Protein AF-A0A1M6J4Q3-F1 (afdb_monomer)

InterPro domains:
  IPR017896 4Fe-4S ferredoxin-type, iron-sulphur binding domain [PF00037] (77-97)
  IPR017896 4Fe-4S ferredoxin-type, iron-sulphur binding domain [PF13183] (9-64)
  IPR017896 4Fe-4S ferredoxin-type, iron-sulphur binding domain [PS51379] (2-31)
  IPR017896 4Fe-4S ferredoxin-type, iron-sulphur binding domain [PS51379] (42-72)
  IPR017896 4Fe-4S ferredoxin-type, iron-sulphur binding domain [PS51379] (73-102)
  IPR017900 4Fe-4S ferredoxin, iron-sulphur binding, conserved site [PS00198] (82-93)
  IPR050954 Electron transfer iron-sulfur cluster-binding protein [PTHR43177] (4-99)

Organism: NCBI:txid1121476

Nearest PDB structures (foldseek):
  8c0z-assembly1_F  TM=8.965E-01  e=2.035E-07  Aromatoleum aromaticum
  7z0t-assembly1_B  TM=8.074E-01  e=1.298E-07  Escherichia coli K-12
  7qv7-assembly1_G  TM=8.246E-01  e=2.801E-06  Thermoanaerobacter kivui
  6cz8-assembly2_B  TM=7.320E-01  e=3.779E-06  Shewanella sp. ANA-3
  9bt4-assembly1_H  TM=7.628E-01  e=1.760E-03  Methanosarcina acetivorans C2A

Sequence (102 aa):
MRRLIKDESKCIGCGACVEKCSSAYFKENNENKSRIRVEKFEDRNWNRLTICTQCGVCAEICPTMALVKDIKGVVRLNKKDCVGCYMCVGFCPEEAMFQHDD

Radius of gyration: 14.45 Å; Cα contacts (8 Å, |Δi|>4): 151; chains: 1; bounding box: 39×28×36 Å

Secondary structure (DSSP, 8-state):
-------GGG-----HHHHHHHHHHTSS--GGG-SSEEE--TT-SS-EEE------HHHHT-TT--EEE-TTS-EEE-TTT-----HHHHT-TTS-------

Structure (mmCIF, N/CA/C/O backbone):
data_AF-A0A1M6J4Q3-F1
#
_entry.id   AF-A0A1M6J4Q3-F1
#
loop_
_atom_site.group_PDB
_atom_site.id
_atom_site.type_symbol
_atom_site.label_atom_id
_atom_site.label_alt_id
_atom_site.label_comp_id
_atom_site.label_asym_id
_atom_site.label_entity_id
_atom_site.label_seq_id
_atom_site.pdbx_PDB_ins_code
_atom_site.Cartn_x
_atom_site.Cartn_y
_atom_site.Cartn_z
_atom_site.occupancy
_atom_site.B_iso_or_equiv
_atom_site.auth_seq_id
_atom_site.auth_comp_id
_atom_site.auth_asym_id
_atom_site.auth_atom_id
_atom_site.pdbx_PDB_model_num
ATOM 1 N N . MET A 1 1 ? -17.730 0.749 -8.508 1.00 73.38 1 MET A N 1
ATOM 2 C CA . MET A 1 1 ? -16.702 1.431 -7.685 1.00 73.38 1 MET A CA 1
ATOM 3 C C . MET A 1 1 ? -15.534 1.847 -8.574 1.00 73.38 1 MET A C 1
ATOM 5 O O . MET A 1 1 ? 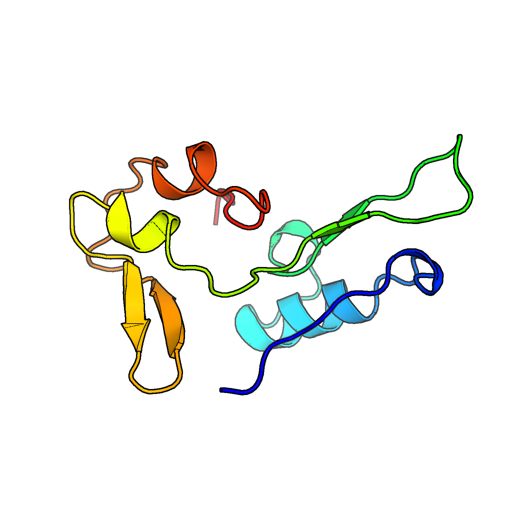-15.228 1.112 -9.507 1.00 73.38 1 MET A O 1
ATOM 9 N N . ARG A 1 2 ? -14.879 2.981 -8.303 1.00 80.38 2 ARG A N 1
ATOM 10 C CA . ARG A 1 2 ? -13.615 3.330 -8.975 1.00 80.38 2 ARG A CA 1
ATOM 11 C C . ARG A 1 2 ? -12.475 2.601 -8.260 1.00 80.38 2 ARG A C 1
ATOM 13 O O . ARG A 1 2 ? -12.368 2.718 -7.043 1.00 80.38 2 ARG A O 1
ATOM 20 N N . ARG A 1 3 ? -11.672 1.830 -8.995 1.00 81.75 3 ARG A N 1
ATOM 21 C CA . ARG A 1 3 ? -10.474 1.147 -8.481 1.00 81.75 3 ARG A CA 1
ATOM 22 C C . ARG A 1 3 ? -9.246 1.694 -9.187 1.00 81.75 3 ARG A C 1
ATOM 24 O O . ARG A 1 3 ? -9.320 2.038 -10.363 1.00 81.75 3 ARG A O 1
ATOM 31 N N . LEU A 1 4 ? -8.142 1.767 -8.455 1.00 86.69 4 LEU A N 1
ATOM 32 C CA . LEU A 1 4 ? -6.832 1.949 -9.062 1.00 86.69 4 LEU A CA 1
ATOM 33 C C . LEU A 1 4 ? -6.419 0.617 -9.688 1.00 86.69 4 LEU A C 1
ATOM 35 O O . LEU A 1 4 ? -6.544 -0.428 -9.052 1.00 86.69 4 LEU A O 1
ATOM 39 N N . ILE A 1 5 ? -5.959 0.672 -10.932 1.00 89.25 5 ILE A N 1
ATOM 40 C CA . ILE A 1 5 ? -5.391 -0.462 -11.659 1.00 89.25 5 ILE A CA 1
ATOM 41 C C . ILE A 1 5 ? -3.951 -0.079 -11.983 1.00 89.25 5 ILE A C 1
ATOM 43 O O . ILE A 1 5 ? -3.692 1.059 -12.381 1.00 89.25 5 ILE A O 1
ATOM 47 N N . LYS A 1 6 ? -3.024 -1.013 -11.774 1.00 89.69 6 LYS A N 1
ATOM 48 C CA . LYS A 1 6 ? -1.606 -0.843 -12.088 1.00 89.69 6 LYS A CA 1
ATOM 49 C C . LYS A 1 6 ? -1.258 -1.556 -13.392 1.00 89.69 6 LYS A C 1
ATOM 51 O O . LYS A 1 6 ? -1.818 -2.603 -13.696 1.00 89.69 6 LYS A O 1
ATOM 56 N N . ASP A 1 7 ? -0.309 -0.982 -14.116 1.00 90.81 7 ASP A N 1
ATOM 57 C CA . ASP A 1 7 ? 0.355 -1.594 -15.262 1.00 90.81 7 ASP A CA 1
ATOM 58 C C . ASP A 1 7 ? 1.861 -1.421 -15.046 1.00 90.81 7 ASP A C 1
ATOM 60 O O . ASP A 1 7 ? 2.420 -0.344 -15.263 1.00 90.81 7 ASP A O 1
ATOM 64 N N . GLU A 1 8 ? 2.498 -2.464 -14.517 1.00 90.69 8 GLU A N 1
ATOM 65 C CA . GLU A 1 8 ? 3.909 -2.436 -14.110 1.00 90.69 8 GLU A CA 1
ATOM 66 C C . GLU A 1 8 ? 4.851 -2.271 -15.306 1.00 90.69 8 GLU A C 1
ATOM 68 O O . GLU A 1 8 ? 5.914 -1.670 -15.162 1.00 90.69 8 GLU A O 1
ATOM 73 N N . SER A 1 9 ? 4.418 -2.678 -16.505 1.00 89.38 9 SER A N 1
ATOM 74 C CA . SER A 1 9 ? 5.188 -2.502 -17.743 1.00 89.38 9 SER A CA 1
ATOM 75 C C . SER A 1 9 ? 5.375 -1.033 -18.133 1.00 89.38 9 SER A C 1
ATOM 77 O O . SER A 1 9 ? 6.307 -0.693 -18.857 1.00 89.38 9 SER A O 1
ATOM 79 N N . LYS A 1 10 ? 4.507 -0.143 -17.634 1.00 91.44 10 LYS A N 1
ATOM 80 C CA . LYS A 1 10 ? 4.568 1.307 -17.876 1.00 91.44 10 LYS A CA 1
ATOM 81 C C . LYS A 1 10 ? 5.218 2.076 -16.734 1.00 91.44 10 LYS A C 1
ATOM 83 O O . LYS A 1 10 ? 5.381 3.294 -16.828 1.00 91.44 10 LYS A O 1
ATOM 88 N N . CYS A 1 11 ? 5.549 1.412 -15.628 1.00 93.50 11 CYS A N 1
ATOM 89 C CA . CYS A 1 11 ? 6.140 2.094 -14.493 1.00 93.50 11 CYS A CA 1
ATOM 90 C C . CYS A 1 11 ? 7.623 2.380 -14.734 1.00 93.50 11 CYS A C 1
ATOM 92 O O . CYS A 1 11 ? 8.447 1.471 -14.747 1.00 93.50 11 CYS A O 1
ATOM 94 N N . ILE A 1 12 ? 7.973 3.664 -14.795 1.00 93.56 12 ILE A N 1
ATOM 95 C CA . ILE A 1 12 ? 9.364 4.133 -14.903 1.00 93.56 12 ILE A CA 1
ATOM 96 C C . ILE A 1 12 ? 10.061 4.325 -13.544 1.00 93.56 12 ILE A C 1
ATOM 98 O O . ILE A 1 12 ? 11.163 4.858 -13.478 1.00 93.56 12 ILE A O 1
ATOM 102 N N . GLY A 1 13 ? 9.403 3.976 -12.437 1.00 93.88 13 GLY A N 1
ATOM 103 C CA . GLY A 1 13 ? 10.006 4.072 -11.108 1.00 93.88 13 GLY A CA 1
ATOM 104 C C . GLY A 1 13 ? 10.197 5.502 -10.580 1.00 93.88 13 GLY A C 1
ATOM 105 O O . GLY A 1 13 ? 11.069 5.726 -9.744 1.00 93.88 13 GLY A O 1
ATOM 106 N N . CYS A 1 14 ? 9.424 6.487 -11.051 1.00 94.56 14 CYS A N 1
ATOM 107 C CA . CYS A 1 14 ? 9.644 7.900 -10.701 1.00 94.56 14 CYS A CA 1
ATOM 108 C C . CYS A 1 14 ? 9.263 8.290 -9.262 1.00 94.56 14 CYS A C 1
ATOM 110 O O . CYS A 1 14 ? 9.591 9.390 -8.839 1.00 94.56 14 CYS A O 1
ATOM 112 N N . GLY A 1 15 ? 8.525 7.453 -8.525 1.00 94.56 15 GLY A N 1
ATOM 113 C CA . GLY A 1 15 ? 8.138 7.734 -7.134 1.00 94.56 15 GLY A CA 1
ATOM 114 C C . GLY A 1 15 ? 7.050 8.804 -6.940 1.00 94.56 15 GLY A C 1
ATOM 115 O O . GLY A 1 15 ? 6.528 8.940 -5.840 1.00 94.56 15 GLY A O 1
ATOM 116 N N . ALA A 1 16 ? 6.601 9.502 -7.989 1.00 95.69 16 ALA A N 1
ATOM 117 C CA . ALA A 1 16 ? 5.614 10.583 -7.853 1.00 95.69 16 ALA A CA 1
ATOM 118 C C . ALA A 1 16 ? 4.294 10.137 -7.186 1.00 95.69 16 ALA A C 1
ATOM 120 O O . ALA A 1 16 ? 3.693 10.874 -6.406 1.00 95.69 16 ALA A O 1
ATOM 121 N N . CYS A 1 17 ? 3.835 8.911 -7.461 1.00 95.56 17 CYS A N 1
ATOM 122 C CA . CYS A 1 17 ? 2.647 8.356 -6.808 1.00 95.56 17 CYS A CA 1
ATOM 123 C C . CYS A 1 17 ? 2.860 8.093 -5.307 1.00 95.56 17 CYS A C 1
ATOM 125 O O . CYS A 1 17 ? 1.928 8.280 -4.522 1.00 95.56 17 CYS A O 1
ATOM 127 N N . VAL A 1 18 ? 4.080 7.714 -4.917 1.00 96.56 18 VAL A N 1
ATOM 128 C CA . VAL A 1 18 ? 4.486 7.462 -3.532 1.00 96.56 18 VAL A CA 1
ATOM 129 C C . VAL A 1 18 ? 4.459 8.779 -2.751 1.00 96.56 18 VAL A C 1
ATOM 131 O O . VAL A 1 18 ? 3.722 8.875 -1.767 1.00 96.56 18 VAL A O 1
ATOM 134 N N . GLU A 1 19 ? 5.141 9.813 -3.258 1.00 97.12 19 GLU A N 1
ATOM 135 C CA . GLU A 1 19 ? 5.195 11.165 -2.673 1.00 97.12 19 GLU A CA 1
ATOM 136 C C . GLU A 1 19 ? 3.796 11.780 -2.517 1.00 97.12 19 GLU A C 1
ATOM 138 O O . GLU A 1 19 ? 3.419 12.287 -1.454 1.00 97.12 19 GLU A O 1
ATOM 143 N N . LYS A 1 20 ? 2.978 11.742 -3.578 1.00 96.94 20 LYS A N 1
ATOM 144 C CA . LYS A 1 20 ? 1.631 12.324 -3.521 1.00 96.94 20 LYS A CA 1
ATOM 145 C C . LYS A 1 20 ? 0.724 11.575 -2.558 1.00 96.94 20 LYS A C 1
ATOM 147 O O . LYS A 1 20 ? -0.129 12.202 -1.932 1.00 96.94 20 LYS A O 1
ATOM 152 N N . CYS A 1 21 ? 0.896 10.266 -2.400 1.00 95.81 21 CYS A N 1
ATOM 153 C CA . CYS A 1 21 ? 0.101 9.495 -1.457 1.00 95.81 21 CYS A CA 1
ATOM 154 C C . CYS A 1 21 ? 0.474 9.803 0.003 1.00 95.81 21 CYS A C 1
ATOM 156 O O . CYS A 1 21 ? -0.435 10.058 0.802 1.00 95.81 21 CYS A O 1
ATOM 158 N N . SER A 1 22 ? 1.766 9.873 0.348 1.00 96.31 22 SER A N 1
ATOM 159 C CA . SER A 1 22 ? 2.192 10.278 1.698 1.00 96.31 22 SER A CA 1
ATOM 160 C C . SER A 1 22 ? 1.734 11.708 2.008 1.00 96.31 22 SER A C 1
ATOM 162 O O . SER A 1 22 ? 1.128 11.962 3.051 1.00 96.31 22 SER A O 1
ATOM 164 N N . SER A 1 23 ? 1.876 12.623 1.046 1.00 96.62 23 SER A N 1
ATOM 165 C CA . SER A 1 23 ? 1.453 14.019 1.194 1.00 96.62 23 SER A CA 1
ATOM 166 C C . SER A 1 23 ? -0.066 14.152 1.344 1.00 96.62 23 SER A C 1
ATOM 168 O O . SER A 1 23 ? -0.555 14.973 2.118 1.00 96.62 23 SER A O 1
ATOM 170 N N . ALA A 1 24 ? -0.849 13.332 0.638 1.00 95.44 24 ALA A N 1
ATOM 171 C CA . ALA A 1 24 ? -2.305 13.379 0.718 1.00 95.44 24 ALA A CA 1
ATOM 172 C C . ALA A 1 24 ? -2.824 12.939 2.096 1.00 95.44 24 ALA A C 1
ATOM 174 O O . ALA A 1 24 ? -3.696 13.617 2.655 1.00 95.44 24 ALA A O 1
ATOM 175 N N . TYR A 1 25 ? -2.289 11.838 2.639 1.00 92.56 25 TYR A N 1
ATOM 176 C CA . TYR A 1 25 ? -2.838 11.173 3.827 1.00 92.56 25 TYR A CA 1
ATOM 177 C C . TYR A 1 25 ? -2.107 11.470 5.136 1.00 92.56 25 TYR A C 1
ATOM 179 O O . TYR A 1 25 ? -2.762 11.480 6.174 1.00 92.56 25 TYR A O 1
ATOM 187 N N . PHE A 1 26 ? -0.801 11.720 5.088 1.00 92.38 26 PHE A N 1
ATOM 188 C CA . PHE A 1 26 ? 0.041 11.954 6.266 1.00 92.38 26 PHE A CA 1
ATOM 189 C C . PHE A 1 26 ? 0.609 13.374 6.322 1.00 92.38 26 PHE A C 1
ATOM 191 O O . PHE A 1 26 ? 1.152 13.758 7.345 1.00 92.38 26 PHE A O 1
ATOM 198 N N . LYS A 1 27 ? 0.425 14.180 5.263 1.00 95.38 27 LYS A N 1
ATOM 199 C CA . LYS A 1 27 ? 0.951 15.557 5.159 1.00 95.38 27 LYS A CA 1
ATOM 200 C C . LYS A 1 27 ? 2.480 15.628 5.228 1.00 95.38 27 LYS A C 1
ATOM 202 O O . LYS A 1 27 ? 3.038 16.652 5.600 1.00 95.38 27 LYS A O 1
ATOM 207 N N . GLU A 1 28 ? 3.139 14.558 4.798 1.00 93.00 28 GLU A N 1
ATOM 208 C CA . GLU A 1 28 ? 4.592 14.413 4.801 1.00 93.00 28 GLU A CA 1
ATOM 209 C C . GLU A 1 28 ? 5.092 13.916 3.443 1.00 93.00 28 GLU A C 1
ATOM 211 O O . GLU A 1 28 ? 4.390 13.180 2.740 1.00 93.00 28 GLU A O 1
ATOM 216 N N . ASN A 1 29 ? 6.334 14.255 3.102 1.00 93.00 29 ASN A N 1
ATOM 217 C CA . ASN A 1 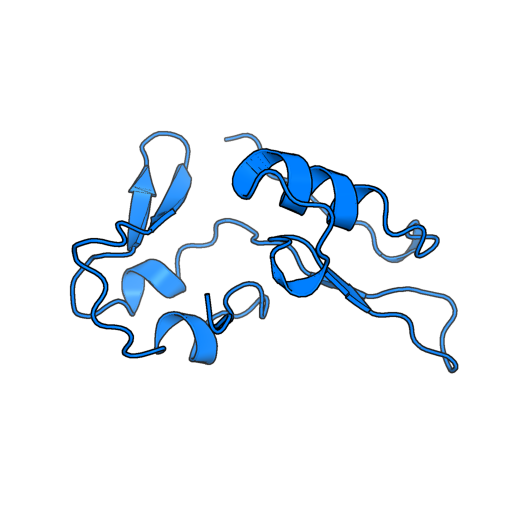29 ? 7.062 13.623 2.005 1.00 93.00 29 ASN A CA 1
ATOM 218 C C . ASN A 1 29 ? 7.927 12.479 2.557 1.00 93.00 29 ASN A C 1
ATOM 220 O O . ASN A 1 29 ? 9.137 12.618 2.710 1.00 93.00 29 ASN A O 1
ATOM 224 N N . ASN A 1 30 ? 7.269 11.387 2.944 1.00 92.44 30 ASN A N 1
ATOM 225 C CA . ASN A 1 30 ? 7.904 10.218 3.539 1.00 92.44 30 ASN A CA 1
ATOM 226 C C . ASN A 1 30 ? 7.373 8.955 2.856 1.00 92.44 30 ASN A C 1
ATOM 228 O O . ASN A 1 30 ? 6.199 8.601 3.007 1.00 92.44 30 ASN A O 1
ATOM 232 N N . GLU A 1 31 ? 8.241 8.279 2.105 1.00 91.50 31 GLU A N 1
ATOM 233 C CA . GLU A 1 31 ? 7.893 7.075 1.349 1.00 91.50 31 GLU A CA 1
ATOM 234 C C . GLU A 1 31 ? 7.370 5.951 2.249 1.00 91.50 31 GLU A C 1
ATOM 236 O O . GLU A 1 31 ? 6.417 5.266 1.876 1.00 91.50 31 GLU A O 1
ATOM 241 N N . ASN A 1 32 ? 7.893 5.836 3.474 1.00 91.56 32 ASN A N 1
ATOM 242 C CA . ASN A 1 32 ? 7.485 4.810 4.434 1.00 91.56 32 ASN A CA 1
ATOM 243 C C . ASN A 1 32 ? 6.047 5.012 4.941 1.00 91.56 32 ASN A C 1
ATOM 245 O O . ASN A 1 32 ? 5.403 4.058 5.372 1.00 91.56 32 ASN A O 1
ATOM 249 N N . LYS A 1 33 ? 5.503 6.233 4.835 1.00 92.62 33 LYS A N 1
ATOM 250 C CA . LYS A 1 33 ? 4.095 6.534 5.148 1.00 92.62 33 LYS A CA 1
ATOM 251 C C . LYS A 1 33 ? 3.178 6.416 3.935 1.00 92.62 33 LYS A C 1
ATOM 253 O O . LYS A 1 33 ? 1.957 6.547 4.044 1.00 92.62 33 LYS A O 1
ATOM 258 N N . SER A 1 34 ? 3.726 6.203 2.746 1.00 95.50 34 SER A N 1
ATOM 259 C CA . SER A 1 34 ? 2.917 6.105 1.543 1.00 95.50 34 SER A CA 1
ATOM 260 C C . SER A 1 34 ? 2.129 4.801 1.499 1.00 95.50 34 SER A C 1
ATOM 262 O O . SER A 1 34 ? 2.660 3.722 1.727 1.00 95.50 34 SER A O 1
ATOM 264 N N . ARG A 1 35 ? 0.847 4.875 1.127 1.00 94.38 35 ARG A N 1
ATOM 265 C CA . ARG A 1 35 ? 0.012 3.677 0.904 1.00 94.38 35 ARG A CA 1
ATOM 266 C C . ARG A 1 35 ? 0.244 3.035 -0.467 1.00 94.38 35 ARG A C 1
ATOM 268 O O . ARG A 1 35 ? -0.421 2.055 -0.796 1.00 94.38 35 ARG A O 1
ATOM 275 N N . ILE A 1 36 ? 1.114 3.625 -1.283 1.00 95.62 36 ILE A N 1
ATOM 276 C CA . ILE A 1 36 ? 1.549 3.119 -2.583 1.00 95.62 36 ILE A CA 1
ATOM 277 C C . ILE A 1 36 ? 3.057 2.936 -2.486 1.00 95.62 36 ILE A C 1
ATOM 279 O O . ILE A 1 36 ? 3.743 3.854 -2.048 1.00 95.62 36 ILE A O 1
ATOM 283 N N . ARG A 1 37 ? 3.576 1.788 -2.920 1.00 95.31 37 ARG A N 1
ATOM 284 C CA . ARG A 1 37 ? 5.023 1.553 -2.989 1.00 95.31 37 ARG A CA 1
ATOM 285 C C . ARG A 1 37 ? 5.455 1.188 -4.394 1.00 95.31 37 ARG A C 1
ATOM 287 O O . ARG A 1 37 ? 4.684 0.614 -5.165 1.00 95.31 37 ARG A O 1
ATOM 294 N N . VAL A 1 38 ? 6.695 1.541 -4.701 1.00 95.75 38 VAL A N 1
ATOM 295 C CA . VAL A 1 38 ? 7.362 1.202 -5.951 1.00 95.75 38 VAL A CA 1
ATOM 296 C C . VAL A 1 38 ? 8.693 0.560 -5.598 1.00 95.75 38 VAL A C 1
ATOM 298 O O . VAL A 1 38 ? 9.569 1.229 -5.062 1.00 95.75 38 VAL A O 1
ATOM 301 N N . GLU A 1 39 ? 8.832 -0.726 -5.893 1.00 93.44 39 GLU A N 1
ATOM 302 C CA . GLU A 1 39 ? 10.081 -1.466 -5.706 1.00 93.44 39 GLU A CA 1
ATOM 303 C C . GLU A 1 39 ? 10.803 -1.554 -7.054 1.00 93.44 39 GLU A C 1
ATOM 305 O O . GLU A 1 39 ? 10.218 -1.961 -8.066 1.00 93.44 39 GLU A O 1
ATOM 310 N N . LYS A 1 40 ? 12.068 -1.127 -7.064 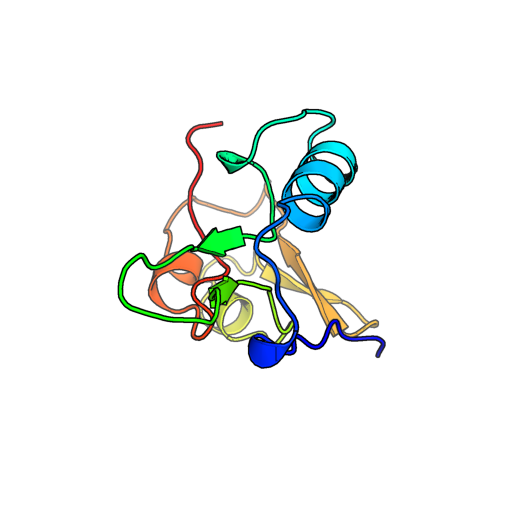1.00 92.06 40 LYS A N 1
ATOM 311 C CA . LYS A 1 40 ? 12.945 -1.174 -8.237 1.00 92.06 40 LYS A CA 1
ATOM 312 C C . LYS A 1 40 ? 13.830 -2.406 -8.151 1.00 92.06 40 LYS A C 1
ATOM 314 O O . LYS A 1 40 ? 14.334 -2.723 -7.078 1.00 92.06 40 LYS A O 1
ATOM 319 N N . PHE A 1 41 ? 14.047 -3.048 -9.288 1.00 87.94 41 PHE A N 1
ATOM 320 C CA . PHE A 1 41 ? 14.901 -4.223 -9.404 1.00 87.94 41 PHE A CA 1
ATOM 321 C C . PHE A 1 41 ? 16.040 -3.908 -10.367 1.00 87.94 41 PHE A C 1
ATOM 323 O O . PHE A 1 41 ? 15.795 -3.391 -11.454 1.00 87.94 41 PHE A O 1
ATOM 330 N N . GLU A 1 42 ? 17.279 -4.196 -9.972 1.00 87.56 42 GLU A N 1
ATOM 331 C CA . GLU A 1 42 ? 18.454 -3.967 -10.826 1.00 87.56 42 GLU A CA 1
ATOM 332 C C . GLU A 1 42 ? 18.533 -4.979 -11.978 1.00 87.56 42 GLU A C 1
ATOM 334 O O . GLU A 1 42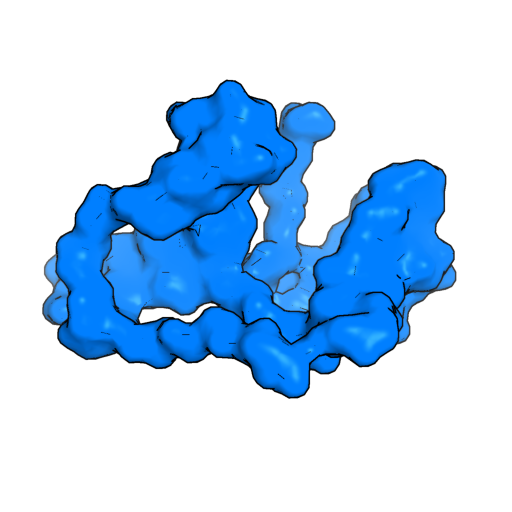 ? 19.052 -4.675 -13.049 1.00 87.56 42 GLU A O 1
ATOM 339 N N . ASP A 1 43 ? 17.978 -6.176 -11.779 1.00 90.44 43 ASP A N 1
ATOM 340 C CA . ASP A 1 43 ? 18.005 -7.300 -12.716 1.00 90.44 43 ASP A CA 1
ATOM 341 C C . ASP A 1 43 ? 16.831 -7.303 -13.712 1.00 90.44 43 ASP A C 1
ATOM 343 O O . ASP A 1 43 ? 16.716 -8.222 -14.527 1.00 90.44 43 ASP A O 1
ATOM 347 N N . ARG A 1 44 ? 15.928 -6.310 -13.661 1.00 84.06 44 ARG A N 1
ATOM 348 C CA . ARG A 1 44 ? 14.690 -6.290 -14.463 1.00 84.06 44 ARG A CA 1
ATOM 349 C C . ARG A 1 44 ? 14.394 -4.913 -15.040 1.00 84.06 44 ARG A C 1
ATOM 351 O O . ARG A 1 44 ? 14.763 -3.883 -14.495 1.00 84.06 44 ARG A O 1
ATOM 358 N N . ASN A 1 45 ? 13.652 -4.902 -16.144 1.00 84.38 45 ASN A N 1
ATOM 359 C CA . ASN A 1 45 ? 13.223 -3.682 -16.835 1.00 84.38 45 ASN A CA 1
ATOM 360 C C . ASN A 1 45 ? 11.825 -3.186 -16.416 1.00 84.38 45 ASN A C 1
ATOM 362 O O . ASN A 1 45 ? 11.262 -2.318 -17.081 1.00 84.38 45 ASN A O 1
ATOM 366 N N . TRP A 1 46 ? 11.255 -3.736 -15.344 1.00 88.88 46 TRP A N 1
ATOM 367 C CA . TRP A 1 46 ? 9.962 -3.334 -14.795 1.00 88.88 46 TRP A CA 1
ATOM 368 C C . TRP A 1 46 ? 10.066 -3.135 -13.283 1.00 88.88 46 TRP A C 1
ATOM 370 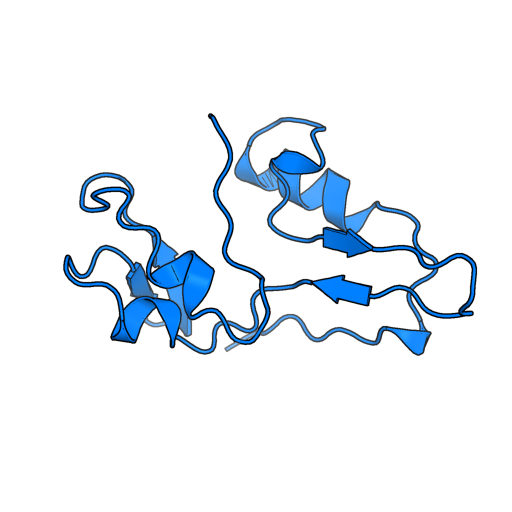O O . TRP A 1 46 ? 10.889 -3.754 -12.611 1.00 88.88 46 TRP A O 1
ATOM 380 N N . ASN A 1 47 ? 9.215 -2.257 -12.756 1.00 93.12 47 ASN A N 1
ATOM 381 C CA . ASN A 1 47 ? 9.154 -1.9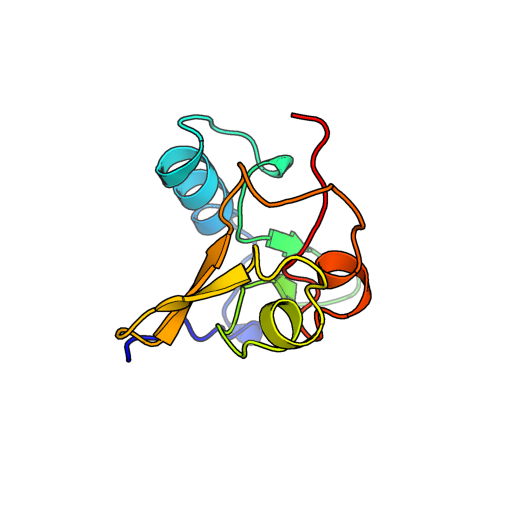36 -11.333 1.00 93.12 47 ASN A CA 1
ATOM 382 C C . ASN A 1 47 ? 7.870 -2.513 -10.738 1.00 93.12 47 ASN A C 1
ATOM 384 O O . ASN A 1 47 ? 6.799 -2.381 -11.338 1.00 93.12 47 ASN A O 1
ATOM 388 N N . ARG A 1 48 ? 7.951 -3.114 -9.549 1.00 93.50 48 ARG A N 1
ATOM 389 C CA . ARG A 1 48 ? 6.767 -3.643 -8.859 1.00 93.50 48 ARG A CA 1
ATOM 390 C C . ARG A 1 48 ? 6.002 -2.489 -8.231 1.00 93.50 48 ARG A C 1
ATOM 392 O O . ARG A 1 48 ? 6.568 -1.696 -7.480 1.00 93.50 48 ARG A O 1
ATOM 399 N N . LEU A 1 49 ? 4.707 -2.408 -8.525 1.00 94.94 49 LEU A N 1
ATOM 400 C CA . LEU A 1 49 ? 3.805 -1.430 -7.920 1.00 94.94 49 LEU A CA 1
ATOM 401 C C . LEU A 1 49 ? 2.932 -2.116 -6.886 1.00 94.94 49 LEU A C 1
ATOM 403 O O . LEU A 1 49 ? 2.088 -2.939 -7.228 1.00 94.94 49 LEU A O 1
ATOM 407 N N . THR A 1 50 ? 3.046 -1.720 -5.631 1.00 95.38 50 THR A N 1
ATOM 408 C CA . THR A 1 50 ? 2.204 -2.270 -4.570 1.00 95.38 50 THR A CA 1
ATOM 409 C C . THR A 1 50 ? 1.099 -1.273 -4.241 1.00 95.38 50 THR A C 1
ATOM 411 O O . THR A 1 50 ? 1.363 -0.159 -3.783 1.00 95.38 50 THR A O 1
ATOM 414 N N . ILE A 1 51 ? -0.151 -1.662 -4.522 1.00 95.25 51 ILE A N 1
ATOM 415 C CA . ILE A 1 51 ? -1.361 -0.866 -4.273 1.00 95.25 51 ILE A CA 1
ATOM 416 C C . ILE A 1 51 ? -2.447 -1.735 -3.636 1.00 95.25 51 ILE A C 1
ATOM 418 O O . ILE A 1 51 ? -2.574 -2.917 -3.940 1.00 95.25 51 ILE A O 1
ATOM 422 N N . CYS A 1 52 ? -3.295 -1.145 -2.794 1.00 95.38 5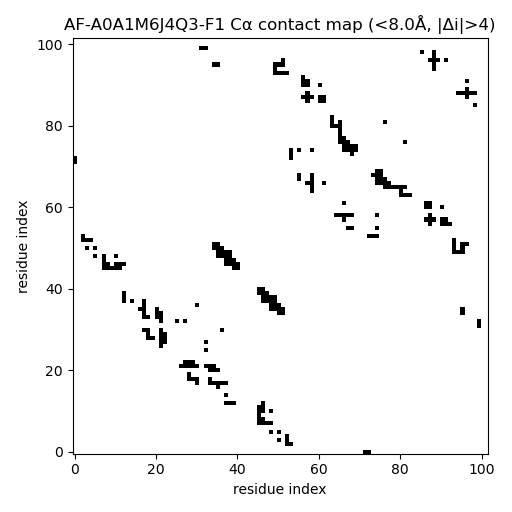2 CYS A N 1
ATOM 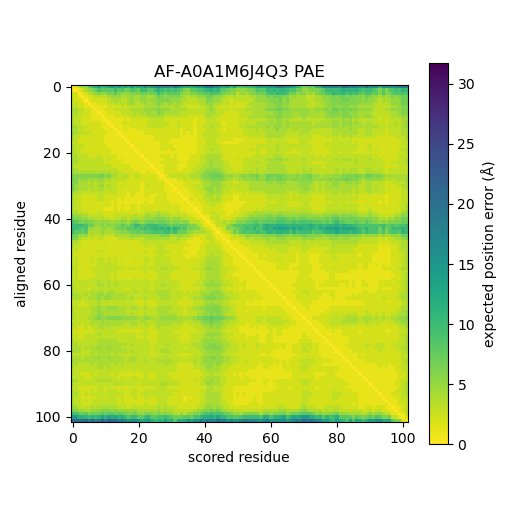423 C CA . CYS A 1 52 ? -4.456 -1.856 -2.261 1.00 95.38 52 CYS A CA 1
ATOM 424 C C . CYS A 1 52 ? -5.565 -1.968 -3.319 1.00 95.38 52 CYS A C 1
ATOM 426 O O . CYS A 1 52 ? -6.195 -0.968 -3.683 1.00 95.38 52 CYS A O 1
ATOM 428 N N . THR A 1 53 ? -5.868 -3.196 -3.746 1.00 95.06 53 THR A N 1
ATOM 429 C CA . THR A 1 53 ? -6.939 -3.514 -4.713 1.00 95.06 53 THR A CA 1
ATOM 430 C C . THR A 1 53 ? -8.350 -3.418 -4.127 1.00 95.06 53 THR A C 1
ATOM 432 O O . THR A 1 53 ? -9.339 -3.579 -4.846 1.00 95.06 53 THR A O 1
ATOM 435 N N . GLN A 1 54 ? -8.462 -3.104 -2.829 1.00 95.94 54 GLN A N 1
ATOM 436 C CA . GLN A 1 54 ? -9.721 -3.053 -2.082 1.00 95.94 54 GLN A CA 1
ATOM 437 C C . GLN A 1 54 ? -10.452 -4.409 -2.077 1.00 95.94 54 GLN A C 1
ATOM 439 O O . GLN A 1 54 ? -11.684 -4.451 -2.099 1.00 95.94 54 GLN A O 1
ATOM 444 N N . CYS A 1 55 ? -9.711 -5.526 -2.083 1.00 95.44 55 CYS A N 1
ATOM 445 C CA . CYS A 1 55 ? -10.291 -6.871 -2.111 1.00 95.44 55 CYS A CA 1
ATOM 446 C C . CYS A 1 55 ? -11.160 -7.137 -0.870 1.00 95.44 55 CYS A C 1
ATOM 448 O O . CYS A 1 55 ? -12.342 -7.440 -1.020 1.00 95.44 55 CYS A O 1
ATOM 450 N N . GLY A 1 56 ? -10.637 -6.864 0.329 1.00 96.56 56 GLY A N 1
ATOM 451 C CA . GLY A 1 56 ? -11.354 -7.021 1.600 1.00 96.56 56 GLY A CA 1
ATOM 452 C C . GLY A 1 56 ? -10.863 -8.173 2.479 1.00 96.56 56 GLY A C 1
ATOM 453 O O . GLY A 1 56 ? -11.289 -8.243 3.621 1.00 96.56 56 GLY A O 1
ATOM 454 N N . VAL A 1 57 ? -9.910 -8.994 2.022 1.00 98.06 57 VAL A N 1
ATOM 455 C CA . VAL A 1 57 ? -9.346 -10.114 2.811 1.00 98.06 57 VAL A CA 1
ATOM 456 C C . VAL A 1 57 ? -8.841 -9.654 4.187 1.00 98.06 57 VAL A C 1
ATOM 458 O O . VAL A 1 57 ? -9.069 -10.305 5.200 1.00 98.06 57 VAL A O 1
ATOM 461 N N . CYS A 1 58 ? -8.219 -8.473 4.256 1.00 98.25 58 CYS A N 1
ATOM 462 C CA . CYS A 1 58 ? -7.762 -7.899 5.521 1.00 98.25 58 CYS A CA 1
ATOM 463 C C . CYS A 1 58 ? -8.901 -7.521 6.489 1.00 98.25 58 CYS A C 1
ATOM 465 O O . CYS A 1 58 ? -8.668 -7.478 7.693 1.00 98.25 58 CYS A O 1
ATOM 467 N N . ALA A 1 59 ? -10.103 -7.239 5.979 1.00 97.94 59 ALA A N 1
ATOM 468 C CA . ALA A 1 59 ? -11.294 -6.994 6.786 1.00 97.94 59 ALA A CA 1
ATOM 469 C C . ALA A 1 59 ? -11.894 -8.307 7.306 1.00 97.94 59 ALA A C 1
ATOM 471 O O . ALA A 1 59 ? -12.228 -8.387 8.481 1.00 97.94 59 ALA A O 1
ATOM 472 N N . GLU A 1 60 ? -11.954 -9.344 6.465 1.00 97.88 60 GLU A N 1
ATOM 473 C CA . GLU A 1 60 ? -12.472 -10.673 6.832 1.00 97.88 60 GLU A CA 1
ATOM 474 C C . GLU A 1 60 ? -11.675 -11.324 7.967 1.00 97.88 60 GLU A C 1
ATOM 476 O O . GLU A 1 60 ? -12.250 -11.962 8.844 1.00 97.88 60 GLU A O 1
ATOM 481 N N . ILE A 1 61 ? -10.355 -11.126 7.980 1.00 98.12 61 ILE A N 1
ATOM 482 C CA . ILE A 1 61 ? -9.471 -11.692 9.004 1.00 98.12 61 ILE A CA 1
ATOM 483 C C . ILE A 1 61 ? -9.340 -10.810 10.258 1.00 98.12 61 ILE A C 1
ATOM 485 O O . ILE A 1 61 ? -8.669 -11.195 11.211 1.00 98.12 61 ILE A O 1
ATOM 489 N N . CYS A 1 62 ? -9.914 -9.601 10.271 1.00 98.31 62 CYS A N 1
ATOM 490 C CA . CYS A 1 62 ? -9.727 -8.656 11.371 1.00 98.31 62 CYS A CA 1
ATOM 491 C C . CYS A 1 62 ? -10.565 -9.068 12.598 1.00 98.31 62 CYS A C 1
ATOM 493 O O . CYS A 1 62 ? -11.788 -8.920 12.567 1.00 98.31 62 CYS A O 1
ATOM 495 N N . PRO A 1 63 ? -9.947 -9.499 13.717 1.00 97.81 63 PRO A N 1
ATOM 496 C CA . PRO A 1 63 ? -10.687 -10.073 14.845 1.00 97.81 63 PRO A CA 1
ATOM 497 C C . PRO A 1 63 ? -11.534 -9.044 15.604 1.00 97.81 63 PRO A C 1
ATOM 499 O O . PRO A 1 63 ? -12.507 -9.406 16.256 1.00 97.81 63 PRO A O 1
ATOM 502 N N . THR A 1 64 ? -11.178 -7.759 15.524 1.00 98.06 64 THR A N 1
ATOM 503 C CA . THR A 1 64 ? -11.904 -6.665 16.188 1.00 98.06 64 THR A CA 1
ATOM 504 C C . THR A 1 64 ? -12.826 -5.896 15.250 1.00 98.06 64 THR A C 1
ATOM 506 O O . THR A 1 64 ? -13.404 -4.894 15.658 1.00 98.06 64 THR A O 1
ATOM 509 N N . MET A 1 65 ? -12.955 -6.329 13.988 1.00 97.56 65 MET A N 1
ATOM 510 C CA . MET A 1 65 ? -13.734 -5.632 12.955 1.00 97.56 65 MET A CA 1
ATOM 511 C C . MET A 1 65 ? -13.297 -4.170 12.729 1.00 97.56 65 MET A C 1
ATOM 513 O O . MET A 1 65 ? -14.056 -3.353 12.214 1.00 97.56 65 MET A O 1
ATOM 517 N N . ALA A 1 66 ? -12.044 -3.833 13.058 1.00 98.25 66 ALA A N 1
ATOM 518 C CA . ALA A 1 66 ? -11.480 -2.502 12.834 1.00 98.25 66 ALA A CA 1
ATOM 519 C C . ALA A 1 66 ? -11.322 -2.160 11.342 1.00 98.25 66 ALA A C 1
ATOM 521 O O . ALA A 1 66 ? -11.192 -0.991 10.982 1.00 98.25 66 ALA A O 1
ATOM 522 N N . LEU A 1 67 ? -11.301 -3.165 10.465 1.00 98.19 67 LEU A N 1
ATOM 523 C CA . LEU A 1 67 ? -11.278 -3.001 9.016 1.00 98.19 67 LEU A CA 1
ATOM 524 C C . LEU A 1 67 ? -12.653 -3.328 8.442 1.00 98.19 67 LEU A C 1
ATOM 526 O O . LEU A 1 67 ? -13.142 -4.440 8.607 1.00 98.19 67 LEU A O 1
ATOM 530 N N . VAL A 1 68 ? -13.251 -2.379 7.723 1.00 97.12 68 VAL A N 1
ATOM 531 C CA . VAL A 1 68 ? -14.566 -2.550 7.089 1.00 97.12 68 VAL A CA 1
ATOM 532 C C . VAL A 1 68 ? -14.576 -1.990 5.676 1.00 97.12 68 VAL A C 1
ATOM 534 O O . VAL A 1 68 ? -13.885 -1.017 5.369 1.00 97.12 68 VAL A O 1
ATOM 537 N N . LYS A 1 69 ? -15.376 -2.596 4.800 1.00 95.94 69 LYS A N 1
ATOM 538 C CA . LYS A 1 69 ? -15.606 -2.094 3.446 1.00 95.94 69 LYS A CA 1
ATOM 539 C C . LYS A 1 69 ? -16.797 -1.138 3.461 1.00 95.94 69 LYS A C 1
ATOM 541 O O . LYS A 1 69 ? -17.893 -1.531 3.844 1.00 95.94 69 LYS A O 1
ATOM 546 N N . ASP A 1 70 ? -16.582 0.116 3.069 1.00 94.56 70 ASP A N 1
ATOM 547 C CA . ASP A 1 70 ? -17.657 1.110 3.005 1.00 94.56 70 ASP A CA 1
ATOM 548 C C . ASP A 1 70 ? -18.61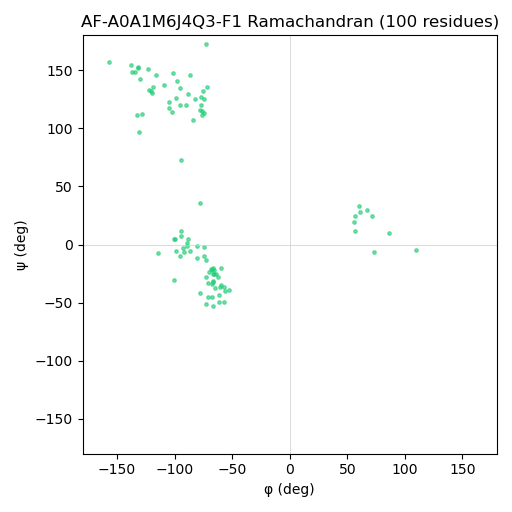2 0.857 1.820 1.00 94.56 70 ASP A C 1
ATOM 550 O O . ASP A 1 70 ? -18.349 0.033 0.941 1.00 94.56 70 ASP A O 1
ATOM 554 N N . ILE A 1 71 ? -19.721 1.605 1.758 1.00 94.31 71 ILE A N 1
ATOM 555 C CA . ILE A 1 71 ? -20.724 1.490 0.681 1.00 94.31 71 ILE A CA 1
ATOM 556 C C . ILE A 1 71 ? -20.153 1.765 -0.723 1.00 94.31 71 ILE A C 1
ATOM 558 O O . ILE A 1 71 ? -20.724 1.354 -1.732 1.00 94.31 71 ILE A O 1
ATOM 562 N N . LYS A 1 72 ? -19.007 2.450 -0.817 1.00 93.56 72 LYS A N 1
ATOM 563 C CA . LYS A 1 72 ? -18.304 2.709 -2.082 1.00 93.56 72 LYS A CA 1
ATOM 564 C C . LYS A 1 72 ? -17.310 1.597 -2.426 1.00 93.56 72 LYS A C 1
ATOM 566 O O . LYS A 1 72 ? -16.689 1.653 -3.490 1.00 93.56 72 LYS A O 1
ATOM 571 N N . GLY A 1 73 ? -17.178 0.588 -1.569 1.00 93.06 73 GLY A N 1
ATOM 572 C CA . GLY A 1 73 ? -16.276 -0.543 -1.718 1.00 93.06 73 GLY A CA 1
ATOM 573 C C . GLY A 1 73 ? -14.862 -0.286 -1.191 1.00 93.06 73 GLY A C 1
ATOM 574 O O . GLY A 1 73 ? -13.981 -1.095 -1.471 1.00 93.06 73 GLY A O 1
ATOM 575 N N . VAL A 1 74 ? -14.604 0.816 -0.481 1.00 94.69 74 VAL A N 1
ATOM 576 C CA . VAL A 1 74 ? -13.264 1.145 0.031 1.00 94.69 74 VAL A CA 1
ATOM 577 C C . VAL A 1 74 ? -13.069 0.511 1.401 1.00 94.69 74 VAL A C 1
ATOM 579 O O . VAL A 1 74 ? -13.894 0.689 2.292 1.00 94.69 74 VAL A O 1
ATOM 582 N N . VAL A 1 75 ? -11.962 -0.201 1.586 1.00 96.38 75 VAL A N 1
ATOM 583 C CA . VAL A 1 75 ? -11.558 -0.746 2.881 1.00 96.38 75 VAL A CA 1
ATOM 584 C C . VAL A 1 75 ? -11.023 0.389 3.757 1.00 96.38 75 VAL A C 1
ATOM 586 O O . VAL A 1 75 ? -10.128 1.141 3.362 1.00 96.38 75 VAL A O 1
ATOM 589 N N . ARG A 1 76 ? -11.590 0.532 4.953 1.00 95.94 76 ARG A N 1
ATOM 590 C CA . ARG A 1 76 ? -11.285 1.585 5.924 1.00 95.94 76 ARG A CA 1
ATOM 591 C C . ARG A 1 76 ? -10.834 0.961 7.233 1.00 95.94 76 ARG A C 1
ATOM 593 O O . ARG A 1 76 ? -11.495 0.061 7.731 1.00 95.94 76 ARG A O 1
ATOM 600 N N . LEU A 1 77 ? -9.738 1.478 7.783 1.00 96.06 77 LEU A N 1
ATOM 601 C CA . LEU A 1 77 ? -9.244 1.132 9.112 1.00 96.06 77 LEU A CA 1
ATOM 602 C C . LEU A 1 77 ? -9.759 2.147 10.136 1.00 96.06 77 LEU A C 1
ATOM 604 O O . LEU A 1 77 ? -9.427 3.332 10.043 1.00 96.06 77 LEU A O 1
ATOM 608 N N . ASN A 1 78 ? -10.503 1.684 11.133 1.00 96.94 78 ASN A N 1
ATOM 609 C CA . ASN A 1 78 ? -10.745 2.424 12.359 1.00 96.94 78 ASN A CA 1
ATOM 610 C C . ASN A 1 78 ? -9.577 2.195 13.325 1.00 96.94 78 ASN A C 1
ATOM 612 O O . ASN A 1 78 ? -9.434 1.125 13.911 1.00 96.94 78 ASN A O 1
ATOM 616 N N . LYS A 1 79 ? -8.735 3.218 13.510 1.00 93.56 79 LYS A N 1
ATOM 617 C CA . LYS A 1 79 ? -7.577 3.128 14.411 1.00 93.56 79 LYS A CA 1
ATOM 618 C C . LYS A 1 79 ? -7.968 2.918 15.879 1.00 93.56 79 LYS A C 1
ATOM 620 O O . LYS A 1 79 ? -7.162 2.371 16.615 1.00 93.56 79 LYS A O 1
ATOM 625 N N . LYS A 1 80 ? -9.169 3.335 16.298 1.00 96.75 80 LYS A N 1
ATOM 626 C CA . LYS A 1 80 ? -9.620 3.203 17.695 1.00 96.75 80 LYS A CA 1
ATOM 627 C C . LYS A 1 80 ? -9.907 1.755 18.090 1.00 96.75 80 LYS A C 1
ATOM 629 O O . LYS A 1 80 ? -9.660 1.384 19.228 1.00 96.75 80 LYS A O 1
ATOM 634 N N . ASP A 1 81 ? -10.381 0.955 17.138 1.00 97.62 81 ASP A N 1
ATOM 635 C CA . ASP A 1 81 ? -10.763 -0.445 17.368 1.00 97.62 81 ASP A CA 1
ATOM 636 C C . ASP A 1 81 ? -9.618 -1.411 17.010 1.00 97.62 81 ASP A C 1
ATOM 638 O O . ASP A 1 81 ? -9.686 -2.619 17.248 1.00 97.62 81 ASP A O 1
ATOM 642 N N . CYS A 1 82 ? -8.560 -0.894 16.378 1.00 97.00 82 CYS A N 1
ATOM 643 C CA . CYS A 1 82 ? -7.402 -1.672 15.970 1.00 97.00 82 CYS A CA 1
ATOM 644 C C . CYS A 1 82 ? -6.504 -1.961 17.175 1.00 97.00 82 CYS A C 1
ATOM 646 O O . CYS A 1 82 ? -5.944 -1.049 17.772 1.00 97.00 82 CYS A O 1
ATOM 648 N N . VAL A 1 83 ? -6.302 -3.243 17.471 1.00 96.94 83 VAL A N 1
ATOM 649 C CA . VAL A 1 83 ? -5.454 -3.697 18.588 1.00 96.94 83 VAL A CA 1
ATOM 650 C C . VAL A 1 83 ? -4.014 -4.017 18.176 1.00 96.94 83 VAL A C 1
ATOM 652 O O . VAL A 1 83 ? -3.266 -4.588 18.958 1.00 96.94 83 VAL A O 1
ATOM 655 N N . GLY A 1 84 ? -3.622 -3.717 16.932 1.00 95.75 84 GLY A N 1
ATOM 656 C CA . GLY A 1 84 ? -2.252 -3.957 16.461 1.00 95.75 84 GLY A CA 1
ATOM 657 C C . GLY A 1 84 ? -1.863 -5.438 16.354 1.00 95.75 84 GLY A C 1
ATOM 658 O O . GLY A 1 84 ? -0.701 -5.774 16.506 1.00 95.75 84 GLY A O 1
ATOM 659 N N . CYS A 1 85 ? -2.811 -6.346 16.086 1.00 96.75 85 CYS A N 1
ATOM 660 C CA . CYS A 1 85 ? -2.520 -7.786 15.969 1.00 96.75 85 CYS A CA 1
ATOM 661 C C . CYS A 1 85 ? -1.803 -8.196 14.667 1.00 96.75 85 CYS A C 1
ATOM 663 O O . CYS A 1 85 ? -1.416 -9.350 14.516 1.00 96.75 85 CYS A O 1
ATOM 665 N N . TYR A 1 86 ? -1.697 -7.284 13.696 1.00 96.50 86 TYR A N 1
ATOM 666 C CA . TYR A 1 86 ? -1.021 -7.469 12.404 1.00 96.50 86 TYR A CA 1
ATOM 667 C C . TYR A 1 86 ? -1.499 -8.631 11.515 1.00 96.50 86 TYR A C 1
ATOM 669 O O . TYR A 1 86 ? -0.905 -8.876 10.467 1.00 96.50 86 TYR A O 1
ATOM 677 N N . MET A 1 87 ? -2.630 -9.279 11.817 1.00 97.94 87 MET A N 1
ATOM 678 C CA . MET A 1 87 ? -3.216 -10.293 10.925 1.00 97.94 87 MET A CA 1
ATOM 679 C C . MET A 1 87 ? -3.482 -9.733 9.521 1.00 97.94 87 MET A C 1
ATOM 681 O O . MET A 1 87 ? -3.192 -10.372 8.516 1.00 97.94 87 MET A O 1
ATOM 685 N N . CYS A 1 88 ? -3.962 -8.492 9.430 1.00 98.00 88 CYS A N 1
ATOM 686 C CA . CYS A 1 88 ? -4.184 -7.828 8.150 1.00 98.00 88 CYS A CA 1
ATOM 687 C C . CYS A 1 88 ? -2.901 -7.629 7.327 1.00 98.00 88 CYS A C 1
ATOM 689 O O . CYS A 1 88 ? -2.996 -7.584 6.105 1.00 98.00 88 CYS A O 1
ATOM 691 N N . VAL A 1 89 ? -1.736 -7.516 7.975 1.00 97.38 89 VAL A N 1
ATOM 692 C CA . VAL A 1 89 ? -0.422 -7.436 7.320 1.00 97.38 89 VAL A CA 1
ATOM 693 C C . VAL A 1 89 ? -0.044 -8.807 6.766 1.00 97.38 89 VAL A C 1
ATOM 695 O O . VAL A 1 89 ? 0.225 -8.921 5.576 1.00 97.38 89 VAL A O 1
ATOM 698 N N . GLY A 1 90 ? -0.119 -9.854 7.594 1.00 97.69 90 GLY A N 1
ATOM 699 C CA . GLY A 1 90 ? 0.267 -11.213 7.193 1.00 97.69 90 GLY A CA 1
ATOM 700 C C . GLY A 1 90 ? -0.631 -11.846 6.125 1.00 97.69 90 GLY A C 1
ATOM 701 O O . GLY A 1 90 ? -0.151 -12.623 5.308 1.00 97.69 90 GLY A O 1
ATOM 702 N N . PHE A 1 91 ? -1.921 -11.504 6.098 1.00 97.81 91 PHE A N 1
ATOM 703 C CA . PHE A 1 91 ? -2.896 -12.095 5.171 1.00 97.81 91 PHE A CA 1
ATOM 704 C C . PHE A 1 91 ? -3.207 -11.223 3.946 1.00 97.81 91 PHE A C 1
ATOM 706 O O . PHE A 1 91 ? -4.094 -11.567 3.167 1.00 97.81 91 PHE A O 1
ATOM 713 N N . CYS A 1 92 ? -2.538 -10.079 3.753 1.00 98.00 92 CYS A N 1
ATOM 714 C CA . CYS A 1 92 ? -2.809 -9.237 2.589 1.00 98.00 92 CYS A CA 1
ATOM 715 C C . CYS A 1 92 ? -2.219 -9.867 1.315 1.00 98.00 92 CYS A C 1
ATOM 717 O O . CYS A 1 92 ? -0.999 -9.868 1.169 1.00 98.00 92 CYS A O 1
ATOM 719 N N . PRO A 1 93 ? -3.042 -10.315 0.347 1.00 96.62 93 PRO A N 1
ATOM 720 C CA . PRO A 1 93 ? -2.532 -10.976 -0.858 1.00 96.62 93 PRO A CA 1
ATOM 721 C C . PRO A 1 93 ? -1.743 -10.032 -1.775 1.00 96.62 93 PRO A C 1
ATOM 723 O O . PRO A 1 93 ? -0.939 -10.478 -2.580 1.00 96.62 93 PRO A O 1
ATOM 726 N N . GLU A 1 94 ? -1.978 -8.723 -1.655 1.00 95.50 94 GLU A N 1
ATOM 727 C CA . GLU A 1 94 ? -1.277 -7.690 -2.425 1.00 95.50 94 GLU A CA 1
ATOM 728 C C . GLU A 1 94 ? -0.040 -7.151 -1.696 1.00 95.50 94 GLU A C 1
ATOM 730 O O . GLU A 1 94 ? 0.596 -6.234 -2.204 1.00 95.50 94 GLU A O 1
ATOM 735 N N . GLU A 1 95 ? 0.233 -7.603 -0.463 1.00 96.06 95 GLU A N 1
ATOM 736 C CA . GLU A 1 95 ? 1.257 -7.031 0.432 1.00 96.06 95 GLU A CA 1
ATOM 737 C C . GLU A 1 95 ? 1.075 -5.515 0.691 1.00 96.06 95 GLU A C 1
ATOM 739 O O . GLU A 1 95 ? 1.984 -4.802 1.115 1.00 96.06 95 GLU A O 1
ATOM 744 N N . ALA A 1 96 ? -0.128 -4.984 0.455 1.00 95.81 96 ALA A N 1
ATOM 745 C CA . ALA A 1 96 ? -0.432 -3.559 0.591 1.00 95.81 96 ALA A CA 1
ATOM 746 C C . ALA A 1 96 ? -0.687 -3.117 2.045 1.00 95.81 96 ALA A C 1
ATOM 748 O O . ALA A 1 96 ? -0.758 -1.918 2.315 1.00 95.81 96 ALA A O 1
ATOM 749 N N . MET A 1 97 ? -0.839 -4.065 2.973 1.00 96.31 97 MET A N 1
ATOM 750 C CA . MET A 1 97 ? -0.914 -3.811 4.414 1.00 96.31 97 MET A CA 1
ATOM 751 C C . MET A 1 97 ? 0.471 -3.978 5.034 1.00 96.31 97 MET A C 1
ATOM 753 O O . MET A 1 97 ? 1.167 -4.940 4.737 1.00 96.31 97 MET A O 1
ATOM 757 N N . PHE A 1 98 ? 0.863 -3.046 5.893 1.00 93.75 98 PHE A N 1
ATOM 758 C CA . PHE A 1 98 ? 2.167 -3.018 6.550 1.00 93.75 98 PHE A CA 1
ATOM 759 C C . PHE A 1 98 ? 2.071 -2.187 7.832 1.00 93.75 98 PHE A C 1
ATOM 761 O O . PHE A 1 98 ? 1.165 -1.360 7.975 1.00 93.75 98 PHE A O 1
ATOM 768 N N . GLN A 1 99 ? 2.989 -2.430 8.762 1.00 91.25 99 GLN A N 1
ATOM 769 C CA . GLN A 1 99 ? 3.186 -1.591 9.939 1.00 91.25 99 GLN A CA 1
ATOM 770 C C . GLN A 1 99 ? 4.149 -0.454 9.593 1.00 91.25 99 GLN A C 1
ATOM 772 O O . GLN A 1 99 ? 5.090 -0.636 8.823 1.00 91.25 99 GLN A O 1
ATOM 777 N N . HIS A 1 100 ? 3.917 0.700 10.203 1.00 84.88 100 HIS A N 1
ATOM 778 C CA . HIS A 1 100 ? 4.907 1.754 10.349 1.00 84.88 100 HIS A CA 1
ATOM 779 C C . HIS A 1 100 ? 4.936 2.168 11.822 1.00 84.88 100 HIS A C 1
ATOM 781 O O . HIS A 1 100 ? 3.871 2.216 12.440 1.00 84.88 100 HIS A O 1
ATOM 787 N N . ASP A 1 101 ? 6.116 2.470 12.362 1.00 72.69 101 ASP A N 1
ATOM 788 C CA . ASP A 1 101 ? 6.339 2.802 13.782 1.00 72.69 101 ASP A CA 1
ATOM 789 C C . ASP A 1 101 ? 5.929 4.244 14.146 1.00 72.69 101 ASP A C 1
ATOM 791 O O . ASP A 1 101 ? 6.588 4.902 14.946 1.00 72.69 101 ASP A O 1
ATOM 795 N N . ASP A 1 102 ? 4.857 4.746 13.527 1.00 64.38 102 ASP A N 1
ATOM 796 C CA . ASP A 1 102 ? 4.305 6.081 13.808 1.00 64.38 102 ASP A CA 1
ATOM 797 C C . ASP A 1 102 ? 3.587 6.163 15.163 1.00 64.38 102 ASP A C 1
ATOM 799 O O . ASP A 1 102 ? 2.715 5.298 15.428 1.00 64.38 102 ASP A O 1
#

Solvent-accessible surface area (backbone atoms only — not comparable to full-atom values): 6282 Å² total; per-residue (Å²): 116,94,74,84,81,87,58,39,88,74,40,83,72,81,53,61,67,21,42,52,39,4,37,72,77,70,72,35,88,38,63,86,67,20,68,32,48,74,49,81,47,94,92,50,95,46,24,52,70,35,49,70,75,48,83,47,61,37,29,76,64,31,92,67,57,21,31,44,68,45,100,68,52,48,68,43,77,41,72,88,52,50,83,80,80,54,52,35,35,77,58,28,91,60,61,48,40,74,90,67,100,122

pLDDT: mean 93.55, std 5.52, range [64.38, 98.31]

Mean predicted aligned error: 3.33 Å

Foldseek 3Di:
DDFDDDDQLPDPQPCPQQQVQCCVPVVDRDSLSGLWDWADDPVDPTIDIQHDRLPCQLQVQQPQSQWDQDPVSHTDGNPVSDPPPCPSCVRPPSNSDDDDPD